Protein AF-A0A2E5EXD5-F1 (afdb_monomer_lite)

Sequence (99 aa):
MDADVLLVYDKRIIETQSWEPNNQLIIFDELHKMSQWKNYIKGVYDKKLDHQKILVIGSARLDTFKKMGDALTGRFFKHQLMPYSIKEWSLINSNVSIA

Foldseek 3Di:
DPQAEDEDDDPVCLVVVPRDLSHQEYEYEQQVVDPPSLLSVLVCVVPHDPSHYYHYDYPDDPCVPVPDDDSCVPNDDDDDDDPDDPVRVCVVVVPDPPD

Structure (mmCIF, N/CA/C/O backbone):
data_AF-A0A2E5EXD5-F1
#
_entry.id   AF-A0A2E5EXD5-F1
#
loop_
_atom_site.group_PDB
_atom_site.id
_atom_site.type_symbol
_atom_site.label_atom_id
_atom_site.label_alt_id
_atom_site.label_comp_id
_atom_site.label_asym_id
_atom_site.label_entity_id
_atom_site.label_seq_id
_atom_site.pdbx_PDB_ins_code
_atom_site.Cartn_x
_atom_site.Cartn_y
_atom_site.Cartn_z
_atom_site.occupancy
_atom_site.B_iso_or_equiv
_atom_site.auth_seq_id
_atom_site.auth_comp_id
_atom_site.auth_asym_id
_atom_site.auth_atom_id
_atom_site.pdbx_PDB_model_num
ATOM 1 N N . MET A 1 1 ? -23.648 -1.559 -9.840 1.00 38.19 1 MET A N 1
ATOM 2 C CA . MET A 1 1 ? -23.619 -1.502 -8.362 1.00 38.19 1 MET A CA 1
ATOM 3 C C . MET A 1 1 ? -22.257 -2.044 -7.969 1.00 38.19 1 MET A C 1
ATOM 5 O O . MET A 1 1 ? -22.169 -3.129 -7.428 1.00 38.19 1 MET A O 1
ATOM 9 N N . ASP A 1 2 ? -21.193 -1.333 -8.347 1.00 48.78 2 ASP A N 1
ATOM 10 C CA . ASP A 1 2 ? -19.811 -1.811 -8.200 1.00 48.78 2 ASP A CA 1
ATOM 11 C C . ASP A 1 2 ? -19.192 -1.160 -6.961 1.00 48.78 2 ASP A C 1
ATOM 13 O O . ASP A 1 2 ? -18.244 -0.386 -7.040 1.00 48.78 2 ASP A O 1
ATOM 17 N N . ALA A 1 3 ? -19.809 -1.407 -5.804 1.00 52.09 3 ALA A N 1
ATOM 18 C CA . ALA A 1 3 ? -19.470 -0.771 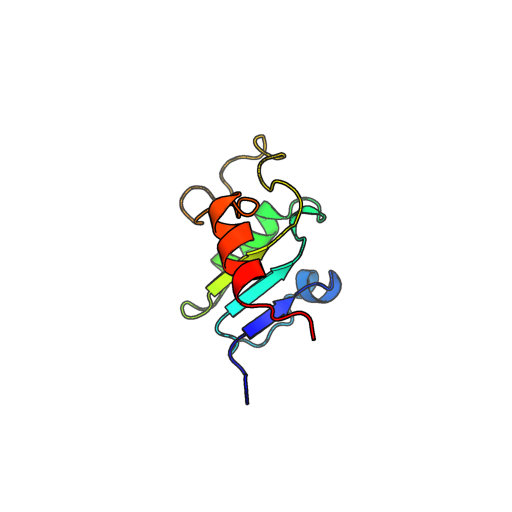-4.528 1.00 52.09 3 ALA A CA 1
ATOM 19 C C . ALA A 1 3 ? -18.243 -1.400 -3.834 1.00 52.09 3 ALA A C 1
ATOM 21 O O . ALA A 1 3 ? -18.114 -1.316 -2.616 1.00 52.09 3 ALA A O 1
ATOM 22 N N . ASP A 1 4 ? -17.355 -2.050 -4.590 1.00 73.25 4 ASP A N 1
ATOM 23 C CA . ASP A 1 4 ? -16.292 -2.882 -4.018 1.00 73.25 4 ASP A CA 1
ATOM 24 C C . ASP A 1 4 ? -14.884 -2.300 -4.202 1.00 73.25 4 ASP A C 1
ATOM 26 O O . ASP A 1 4 ? -13.970 -2.681 -3.467 1.00 73.25 4 ASP A O 1
ATOM 30 N N . VAL A 1 5 ? -14.685 -1.363 -5.136 1.00 74.88 5 VAL A N 1
ATOM 31 C CA . VAL A 1 5 ? -13.359 -0.813 -5.460 1.00 74.88 5 VAL A CA 1
ATOM 32 C C . VAL A 1 5 ? -13.400 0.707 -5.524 1.00 74.88 5 VAL A C 1
ATOM 34 O O . VAL A 1 5 ? -14.138 1.285 -6.317 1.00 74.88 5 VAL A O 1
ATOM 37 N N . LEU A 1 6 ? -12.534 1.356 -4.746 1.00 80.62 6 LEU A N 1
ATOM 38 C CA . 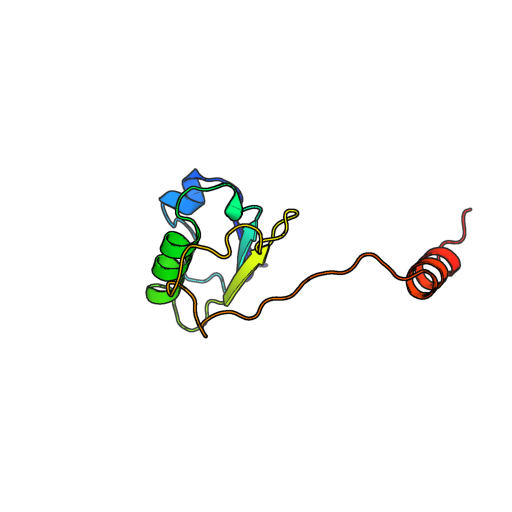LEU A 1 6 ? -12.322 2.796 -4.799 1.00 80.62 6 LEU A CA 1
ATOM 39 C C . LEU A 1 6 ? -10.902 3.120 -5.263 1.00 80.62 6 LEU A C 1
ATOM 41 O O . LEU A 1 6 ? -9.924 2.733 -4.623 1.00 80.62 6 LEU A O 1
ATOM 45 N N . LEU A 1 7 ? -10.801 3.899 -6.340 1.00 78.31 7 LEU A N 1
ATOM 46 C CA . LEU A 1 7 ? -9.553 4.520 -6.767 1.00 78.31 7 LEU A CA 1
ATOM 47 C C . LEU A 1 7 ? -9.406 5.898 -6.122 1.00 78.31 7 LEU A C 1
ATOM 49 O O . LEU A 1 7 ? -10.258 6.771 -6.280 1.00 78.31 7 LEU A O 1
ATOM 53 N N . VAL A 1 8 ? -8.294 6.101 -5.430 1.00 78.88 8 VAL A N 1
ATOM 54 C CA . VAL A 1 8 ? -7.946 7.340 -4.748 1.00 78.88 8 VAL A CA 1
ATOM 55 C C . VAL A 1 8 ? -6.693 7.927 -5.393 1.00 78.88 8 VAL A C 1
ATOM 57 O O . VAL A 1 8 ? -5.599 7.372 -5.295 1.00 78.88 8 VAL A O 1
ATOM 60 N N . TYR A 1 9 ? -6.870 9.078 -6.040 1.00 73.81 9 TYR A N 1
ATOM 61 C CA . TYR A 1 9 ? -5.799 9.852 -6.682 1.00 73.81 9 TYR A CA 1
ATOM 62 C C . TYR A 1 9 ? -5.741 11.307 -6.184 1.00 73.81 9 TYR A C 1
ATOM 64 O O . TYR A 1 9 ? -4.707 11.965 -6.290 1.00 73.81 9 TYR A O 1
ATOM 72 N N . ASP A 1 10 ? -6.844 11.830 -5.635 1.00 73.69 10 ASP A N 1
ATOM 73 C CA . ASP A 1 10 ? -6.915 13.201 -5.135 1.00 73.69 10 ASP A CA 1
ATOM 74 C C . ASP A 1 10 ? -6.334 13.278 -3.720 1.00 73.69 10 ASP A C 1
ATOM 76 O O . ASP A 1 10 ? -6.835 12.654 -2.782 1.00 73.69 10 ASP A O 1
ATOM 80 N N . LYS A 1 11 ? -5.299 14.106 -3.560 1.00 72.56 11 LYS A N 1
ATOM 81 C CA . LYS A 1 11 ? -4.638 14.370 -2.280 1.00 72.56 11 LYS A CA 1
ATOM 82 C C . LYS A 1 11 ? -5.622 14.751 -1.168 1.00 72.56 11 LYS A C 1
ATOM 84 O O . LYS A 1 11 ? -5.407 14.354 -0.028 1.00 72.56 11 LYS A O 1
ATOM 89 N N . ARG A 1 12 ? -6.712 15.457 -1.482 1.00 74.56 12 ARG A N 1
ATOM 90 C CA . ARG A 1 12 ? -7.735 15.844 -0.498 1.00 74.56 12 ARG A CA 1
ATOM 91 C C . ARG A 1 12 ? -8.463 14.629 0.064 1.00 74.56 12 ARG A C 1
ATOM 93 O O . ARG A 1 12 ? -8.621 14.548 1.272 1.00 74.56 12 ARG A O 1
ATOM 100 N N . ILE A 1 13 ? -8.839 13.675 -0.791 1.00 76.44 13 ILE A N 1
ATOM 101 C CA . ILE A 1 13 ? -9.500 12.420 -0.385 1.00 76.44 13 ILE A CA 1
ATOM 102 C C . ILE A 1 13 ? -8.553 11.581 0.481 1.00 76.44 13 ILE A C 1
ATOM 104 O O . ILE A 1 13 ? -8.970 10.968 1.463 1.00 76.44 13 ILE A O 1
ATOM 108 N N . ILE A 1 14 ? -7.262 11.584 0.140 1.00 78.81 14 ILE A N 1
ATOM 109 C CA . ILE A 1 14 ? -6.217 10.914 0.917 1.00 78.81 14 ILE A CA 1
ATOM 110 C C . ILE A 1 14 ? -6.108 11.564 2.308 1.00 78.81 14 ILE A C 1
ATOM 112 O O . ILE A 1 14 ? -6.167 10.880 3.327 1.00 78.81 14 ILE A O 1
ATOM 116 N N . GLU A 1 15 ? -6.001 12.886 2.390 1.00 76.88 15 GLU A N 1
ATOM 117 C CA . GLU A 1 15 ? -5.849 13.591 3.669 1.00 76.88 15 GLU A CA 1
ATOM 118 C C . GLU A 1 15 ? -7.074 13.456 4.584 1.00 76.88 15 GLU A C 1
ATOM 120 O O . GLU A 1 15 ? -6.910 13.274 5.791 1.00 76.88 15 GLU A O 1
ATOM 125 N N . THR A 1 16 ? -8.287 13.490 4.030 1.00 79.00 16 THR A N 1
ATOM 126 C CA . THR A 1 16 ? -9.536 13.377 4.803 1.00 79.00 16 THR A CA 1
ATOM 127 C C . THR A 1 16 ? -9.961 11.939 5.08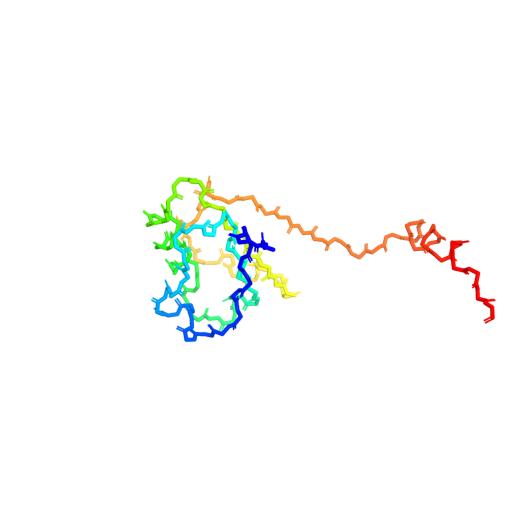5 1.00 79.00 16 THR A C 1
ATOM 129 O O . THR A 1 16 ? -10.888 11.737 5.866 1.00 79.00 16 THR A O 1
ATOM 132 N N . GLN A 1 17 ? -9.313 10.948 4.463 1.00 77.94 17 GLN A N 1
ATOM 133 C CA . GLN A 1 17 ? -9.700 9.532 4.518 1.00 77.94 17 GLN A CA 1
ATOM 134 C C . GLN A 1 17 ? -11.187 9.307 4.196 1.00 77.94 17 GLN A C 1
ATOM 136 O O . GLN A 1 17 ? -11.843 8.452 4.785 1.00 77.94 17 GLN A O 1
ATOM 141 N N . SER A 1 18 ? -11.740 10.098 3.274 1.00 77.19 18 SER A N 1
ATOM 142 C CA . SER A 1 18 ? -13.186 10.184 3.034 1.00 77.19 18 SER A CA 1
ATOM 143 C C . SER A 1 18 ? -13.735 9.064 2.143 1.00 77.19 18 SER A C 1
ATOM 145 O O . SER A 1 18 ? -14.587 9.317 1.292 1.00 77.19 18 SER A O 1
ATOM 147 N N . TRP A 1 19 ? -13.217 7.843 2.275 1.00 81.75 19 TRP A N 1
ATOM 148 C CA . TRP A 1 19 ? -13.723 6.682 1.548 1.00 81.75 19 TRP A CA 1
ATOM 149 C C . TRP A 1 19 ? -14.773 5.926 2.359 1.00 81.75 19 TRP A C 1
ATOM 151 O O . TRP A 1 19 ? -14.663 5.789 3.575 1.00 81.75 19 TRP A O 1
ATOM 161 N N . GLU A 1 20 ? -15.782 5.399 1.665 1.00 79.19 20 GLU A N 1
ATOM 162 C CA . GLU A 1 20 ? -16.863 4.642 2.299 1.00 79.19 20 GLU A CA 1
ATOM 163 C C . GLU A 1 20 ? -16.331 3.374 2.998 1.00 79.19 20 GLU A C 1
ATOM 165 O O . GLU A 1 20 ? -15.539 2.634 2.394 1.00 79.19 20 GLU A O 1
ATOM 170 N N . PRO A 1 21 ? -16.785 3.061 4.229 1.00 76.00 21 PRO A N 1
ATOM 171 C CA . PRO A 1 21 ? -16.387 1.851 4.957 1.00 76.00 21 PRO A CA 1
ATOM 172 C C . PRO A 1 21 ? -16.714 0.541 4.224 1.00 76.00 21 PRO A C 1
ATOM 174 O O . PRO A 1 21 ? -16.058 -0.480 4.437 1.00 76.00 21 PRO A O 1
ATOM 177 N N . ASN A 1 22 ? -17.715 0.567 3.340 1.00 82.50 22 ASN A N 1
ATOM 178 C CA . ASN A 1 22 ? -18.137 -0.603 2.572 1.00 82.50 22 ASN A CA 1
ATOM 179 C C . ASN A 1 22 ? -17.190 -0.961 1.419 1.00 82.50 22 ASN A C 1
ATOM 181 O O . ASN A 1 22 ? -17.260 -2.082 0.926 1.00 82.50 22 ASN A O 1
ATOM 185 N N . ASN A 1 23 ? -16.275 -0.069 1.018 1.00 85.88 23 ASN A N 1
ATOM 186 C CA . ASN A 1 23 ? -15.330 -0.377 -0.055 1.00 85.88 23 ASN A CA 1
ATOM 187 C C . ASN A 1 23 ? -14.395 -1.512 0.366 1.00 85.88 23 ASN A C 1
ATOM 189 O O . ASN A 1 23 ? -13.663 -1.377 1.349 1.00 85.88 23 ASN A O 1
ATOM 193 N N . GLN A 1 24 ? -14.378 -2.603 -0.398 1.00 88.69 24 GLN A N 1
ATOM 194 C CA . GLN A 1 24 ? -13.525 -3.761 -0.123 1.00 88.69 24 GLN A CA 1
ATOM 195 C C . GLN A 1 24 ? -12.073 -3.540 -0.543 1.00 88.69 24 GLN A C 1
ATOM 197 O O . GLN A 1 24 ? -11.171 -4.142 0.036 1.00 88.69 24 GLN A O 1
ATOM 202 N N . LEU A 1 25 ? -11.821 -2.699 -1.545 1.00 89.81 25 LEU A N 1
ATOM 203 C CA . LEU A 1 25 ? -10.485 -2.395 -2.044 1.00 89.81 25 LEU A CA 1
ATOM 204 C C . LEU A 1 25 ? -10.293 -0.887 -2.180 1.00 89.81 25 LEU A C 1
ATOM 206 O O . LEU A 1 25 ? -11.050 -0.213 -2.873 1.00 89.81 25 LEU A O 1
ATOM 210 N N . ILE A 1 26 ? -9.228 -0.381 -1.568 1.00 90.19 26 ILE A N 1
ATOM 211 C CA . ILE A 1 26 ? -8.786 1.006 -1.689 1.00 90.19 26 ILE A CA 1
ATOM 212 C C . ILE A 1 26 ? -7.487 1.011 -2.490 1.00 90.19 26 ILE A C 1
ATOM 214 O O . ILE A 1 26 ? -6.491 0.409 -2.077 1.00 90.19 26 ILE A O 1
ATOM 218 N N . ILE A 1 27 ? -7.496 1.681 -3.639 1.00 90.62 27 ILE A N 1
ATOM 219 C CA . ILE A 1 27 ? -6.344 1.798 -4.531 1.00 90.62 27 ILE A CA 1
ATOM 220 C C . ILE A 1 27 ? -5.777 3.208 -4.413 1.00 90.62 27 ILE A C 1
ATOM 222 O O . ILE A 1 27 ? -6.451 4.170 -4.756 1.00 90.62 27 ILE A O 1
ATOM 226 N N . PHE A 1 28 ? -4.533 3.334 -3.968 1.00 89.75 28 PHE A N 1
ATOM 227 C CA . PHE A 1 28 ? -3.801 4.595 -3.961 1.00 89.75 28 PHE A CA 1
ATOM 228 C C . PHE A 1 28 ? -2.907 4.678 -5.192 1.00 89.75 28 PHE A C 1
ATOM 230 O O . PHE A 1 28 ? -1.972 3.882 -5.320 1.00 89.75 28 PHE A O 1
ATOM 237 N N . ASP A 1 29 ? -3.163 5.649 -6.063 1.00 88.31 29 ASP A N 1
ATOM 238 C CA . ASP A 1 29 ? -2.333 5.892 -7.242 1.00 88.31 29 ASP A CA 1
ATOM 239 C C . ASP A 1 29 ? -1.273 6.965 -6.989 1.00 88.31 29 ASP A C 1
ATOM 241 O O . ASP A 1 29 ? -1.525 7.972 -6.330 1.00 88.31 29 ASP A O 1
ATOM 245 N N . GLU A 1 30 ? -0.061 6.732 -7.496 1.00 86.31 30 GLU A N 1
ATOM 246 C CA . GLU A 1 30 ? 1.071 7.662 -7.431 1.00 86.31 30 GLU A CA 1
ATOM 247 C C . GLU A 1 30 ? 1.398 8.184 -6.013 1.00 86.31 30 GLU A C 1
ATOM 249 O O . GLU A 1 30 ? 2.007 9.243 -5.838 1.00 86.31 30 GLU A O 1
ATOM 254 N N . LEU A 1 31 ? 1.045 7.418 -4.975 1.00 85.44 31 LEU A N 1
ATOM 255 C CA . LEU A 1 31 ? 1.091 7.862 -3.578 1.00 85.44 31 LEU A CA 1
ATOM 256 C C . LEU A 1 31 ? 2.488 8.297 -3.111 1.00 85.44 31 LEU A C 1
ATOM 258 O O . LEU A 1 31 ? 2.641 9.140 -2.228 1.00 85.44 31 LEU A O 1
ATOM 262 N N . HIS A 1 32 ? 3.526 7.749 -3.738 1.00 82.88 32 HIS A N 1
ATOM 263 C CA . HIS A 1 32 ? 4.917 8.085 -3.460 1.00 82.88 32 HIS A CA 1
ATOM 264 C C . HIS A 1 32 ? 5.269 9.562 -3.707 1.00 82.88 32 HIS A C 1
ATOM 266 O O . HIS A 1 32 ? 6.310 10.013 -3.230 1.00 82.88 32 HIS A O 1
ATOM 272 N N . LYS A 1 33 ? 4.427 10.322 -4.420 1.00 83.94 33 LYS A N 1
ATOM 273 C CA . LYS A 1 33 ? 4.576 11.776 -4.593 1.00 83.94 33 LYS A CA 1
ATOM 274 C C . LYS A 1 33 ? 4.306 12.560 -3.305 1.00 83.94 33 LYS A C 1
ATOM 276 O O . LYS A 1 33 ? 4.712 13.716 -3.197 1.00 83.94 33 LYS A O 1
ATOM 281 N N . MET A 1 34 ? 3.635 11.960 -2.322 1.00 82.81 34 MET A N 1
ATOM 282 C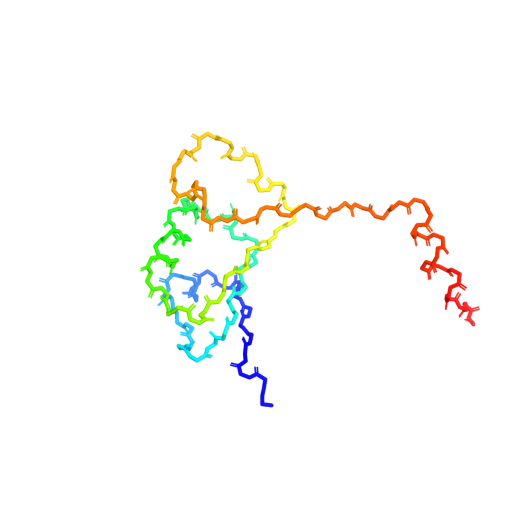 CA . MET A 1 34 ? 3.361 12.592 -1.033 1.00 82.81 34 MET A CA 1
ATOM 283 C C . MET A 1 34 ? 4.541 12.444 -0.065 1.00 82.81 34 MET A C 1
ATOM 285 O O . MET A 1 34 ? 5.130 11.373 0.085 1.00 82.81 34 MET A O 1
ATOM 289 N N . SER A 1 35 ? 4.856 13.517 0.664 1.00 81.62 35 SER A N 1
ATOM 290 C CA . SER A 1 35 ? 5.806 13.442 1.778 1.00 81.62 35 SER A CA 1
ATOM 291 C C . SER A 1 35 ? 5.286 12.484 2.855 1.00 81.62 35 SER A C 1
ATOM 293 O O . SER A 1 35 ? 4.091 12.456 3.132 1.00 81.62 35 SER A O 1
ATOM 295 N N . GLN A 1 36 ? 6.176 11.695 3.466 1.00 81.06 36 GLN A N 1
ATOM 296 C CA . GLN A 1 36 ? 5.839 10.760 4.554 1.00 81.06 36 GLN A CA 1
ATOM 297 C C . GLN A 1 36 ? 4.764 9.706 4.203 1.00 81.06 36 GLN A C 1
ATOM 299 O O . GLN A 1 36 ? 4.172 9.102 5.099 1.00 81.06 36 GLN A O 1
ATOM 304 N N . TRP A 1 37 ? 4.545 9.417 2.915 1.00 83.38 37 TRP A N 1
ATOM 305 C CA . TRP A 1 37 ? 3.483 8.518 2.443 1.00 83.38 37 TRP A CA 1
ATOM 306 C C . TRP A 1 37 ? 3.477 7.124 3.095 1.00 83.38 37 TRP A C 1
ATOM 308 O O . TRP A 1 37 ? 2.418 6.534 3.295 1.00 83.38 37 TRP A O 1
ATOM 318 N N . LYS A 1 38 ? 4.646 6.594 3.479 1.00 83.06 38 LYS A N 1
ATOM 319 C CA . LYS A 1 38 ? 4.750 5.298 4.171 1.00 83.06 38 LYS A CA 1
ATOM 320 C C . LYS A 1 38 ? 4.097 5.321 5.556 1.00 83.06 38 LYS A C 1
ATOM 322 O O . LYS A 1 38 ? 3.401 4.377 5.915 1.00 83.06 38 LYS A O 1
ATOM 327 N N . ASN A 1 39 ? 4.306 6.399 6.315 1.00 84.62 39 ASN A N 1
ATOM 328 C CA . ASN A 1 39 ? 3.686 6.588 7.630 1.00 84.62 39 ASN A CA 1
ATOM 329 C C . ASN A 1 39 ? 2.179 6.797 7.491 1.00 84.62 39 ASN A C 1
ATOM 331 O O . ASN A 1 39 ? 1.407 6.272 8.291 1.00 84.62 39 ASN A O 1
ATOM 335 N N . TYR A 1 40 ? 1.764 7.502 6.438 1.00 86.19 40 TYR A N 1
ATOM 336 C CA . TYR A 1 40 ? 0.356 7.649 6.099 1.00 86.19 40 TYR A CA 1
ATOM 337 C C . TYR A 1 40 ? -0.304 6.285 5.824 1.00 86.19 40 TYR A C 1
ATOM 339 O O . TYR A 1 40 ? -1.290 5.954 6.479 1.00 86.19 40 TYR A O 1
ATOM 347 N N . ILE A 1 41 ? 0.272 5.447 4.950 1.00 87.06 41 ILE A N 1
ATOM 348 C CA . ILE A 1 41 ? -0.276 4.106 4.666 1.00 87.06 41 ILE A CA 1
ATOM 349 C C . ILE A 1 41 ? -0.293 3.224 5.900 1.00 87.06 41 ILE A C 1
ATOM 351 O O . ILE A 1 41 ? -1.267 2.506 6.100 1.00 87.06 41 ILE A O 1
ATOM 355 N N . LYS A 1 42 ? 0.735 3.291 6.751 1.00 86.62 42 LYS A N 1
ATOM 356 C CA . LYS A 1 42 ? 0.717 2.587 8.035 1.00 86.62 42 LYS A CA 1
ATOM 357 C C . LYS A 1 42 ? -0.504 2.997 8.861 1.00 86.62 42 LYS A C 1
ATOM 359 O O . LYS A 1 42 ? -1.233 2.131 9.325 1.00 86.62 42 LYS A O 1
ATOM 364 N N . GLY A 1 43 ? -0.757 4.300 8.988 1.00 88.06 43 GLY A N 1
ATOM 365 C CA . GLY A 1 43 ? -1.912 4.817 9.721 1.00 88.06 43 GLY A CA 1
ATOM 366 C C . GLY A 1 43 ? -3.256 4.403 9.118 1.00 88.06 43 GLY A C 1
ATOM 367 O O . GLY A 1 43 ? -4.188 4.127 9.865 1.00 88.06 43 GLY A O 1
ATOM 368 N N . VAL A 1 44 ? -3.357 4.327 7.788 1.00 87.94 44 VAL A N 1
ATOM 369 C CA . VAL A 1 44 ? -4.550 3.802 7.105 1.00 87.94 44 VAL A CA 1
ATOM 370 C C . VAL A 1 44 ? -4.712 2.305 7.370 1.00 87.94 44 VAL A C 1
ATOM 372 O O . VAL A 1 44 ? -5.795 1.858 7.729 1.00 87.94 44 VAL A O 1
ATOM 375 N N . TYR A 1 45 ? -3.636 1.530 7.248 1.00 87.56 45 TYR A N 1
ATOM 376 C CA . TYR A 1 45 ? -3.644 0.089 7.484 1.00 87.56 45 TYR A CA 1
ATOM 377 C C . TYR A 1 45 ? -3.993 -0.266 8.934 1.00 87.56 45 TYR A C 1
ATOM 379 O O . TYR A 1 45 ? -4.723 -1.221 9.164 1.00 87.56 45 TYR A O 1
ATOM 387 N N . ASP A 1 46 ? -3.507 0.504 9.906 1.00 87.69 46 ASP A N 1
ATOM 388 C CA . ASP A 1 46 ? -3.784 0.271 11.327 1.00 87.69 46 ASP A CA 1
ATOM 389 C C . ASP A 1 46 ? -5.242 0.632 11.710 1.00 87.69 46 ASP A C 1
ATOM 391 O O . ASP A 1 46 ? -5.708 0.217 12.767 1.00 87.69 46 ASP A O 1
ATOM 395 N N . LYS A 1 47 ? -5.965 1.401 10.875 1.00 87.94 47 LYS A N 1
ATOM 396 C CA . LYS A 1 47 ? -7.339 1.885 11.139 1.00 87.94 47 LYS A CA 1
ATOM 397 C C . LYS A 1 47 ? -8.422 1.304 10.225 1.00 87.94 47 LYS A C 1
ATOM 399 O O . LYS A 1 47 ? -9.603 1.520 10.49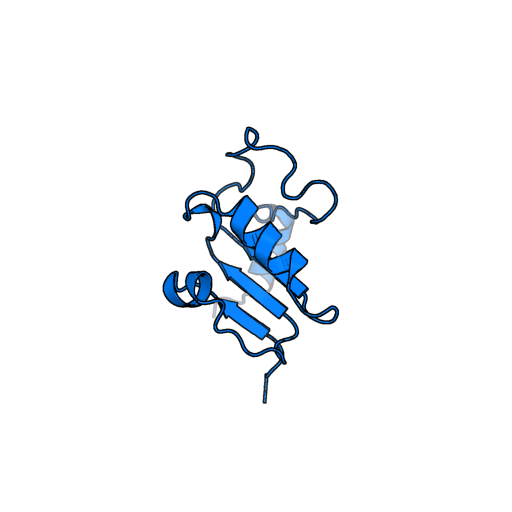0 1.00 87.94 47 LYS A O 1
ATOM 404 N N . LYS A 1 48 ? -8.046 0.643 9.128 1.00 87.12 48 LYS A N 1
ATOM 405 C CA . LYS A 1 48 ? -9.001 0.070 8.168 1.00 87.12 48 LYS A CA 1
ATOM 406 C C . LYS A 1 48 ? -9.835 -1.037 8.821 1.00 87.12 48 LYS A C 1
ATOM 408 O O . LYS A 1 48 ? -9.392 -1.675 9.774 1.00 87.12 48 LYS A O 1
ATOM 413 N N . LEU A 1 49 ? -10.988 -1.339 8.233 1.00 88.31 49 LEU A N 1
ATOM 414 C CA . LEU A 1 49 ? -11.738 -2.544 8.593 1.00 88.31 49 LEU A CA 1
ATOM 415 C C . LEU A 1 49 ? -11.037 -3.799 8.039 1.00 88.31 49 LEU A C 1
ATOM 417 O O . LEU A 1 49 ? -10.313 -3.743 7.037 1.00 88.31 49 LEU A O 1
ATOM 421 N N . ASP A 1 50 ? -11.232 -4.948 8.683 1.00 87.50 50 ASP A N 1
ATOM 422 C CA . ASP A 1 50 ? -10.508 -6.183 8.347 1.00 87.50 50 ASP A CA 1
ATOM 423 C C . ASP A 1 50 ? -10.740 -6.637 6.903 1.00 87.50 50 ASP A C 1
ATOM 425 O O . ASP A 1 50 ? -9.796 -7.063 6.232 1.00 87.50 50 ASP A O 1
ATOM 429 N N . HIS A 1 51 ? -11.963 -6.464 6.390 1.00 88.44 51 HIS A N 1
ATOM 430 C CA . HIS A 1 51 ? -12.323 -6.822 5.016 1.00 88.44 51 HIS A CA 1
ATOM 431 C C . HIS A 1 51 ? -11.695 -5.910 3.960 1.00 88.44 51 HIS A C 1
ATOM 433 O O . HIS A 1 51 ? -11.619 -6.299 2.795 1.00 88.44 51 HIS A O 1
ATOM 439 N N . GLN A 1 52 ? -11.233 -4.717 4.342 1.00 89.75 52 GLN A N 1
ATOM 440 C CA . GLN A 1 52 ? -10.669 -3.762 3.396 1.00 89.75 52 GLN A CA 1
ATOM 441 C C . GLN A 1 52 ? -9.252 -4.163 3.003 1.00 89.75 52 GLN A C 1
ATOM 443 O O . GLN A 1 52 ? -8.380 -4.405 3.841 1.00 89.75 52 GLN A O 1
ATOM 448 N N . LYS A 1 53 ? -8.995 -4.183 1.706 1.00 90.69 53 LYS A N 1
ATOM 449 C CA . LYS A 1 53 ? -7.683 -4.395 1.108 1.00 90.69 53 LYS A CA 1
ATOM 450 C C . LYS A 1 53 ? -7.141 -3.062 0.621 1.00 90.69 53 LYS A C 1
ATOM 452 O O . LYS A 1 53 ? -7.894 -2.174 0.230 1.00 90.69 53 LYS A O 1
ATOM 457 N N . ILE A 1 54 ? -5.821 -2.936 0.638 1.00 90.00 54 ILE A N 1
ATOM 458 C CA . ILE A 1 54 ? -5.125 -1.741 0.170 1.00 90.00 54 ILE A CA 1
ATOM 459 C C . ILE A 1 54 ? -4.196 -2.150 -0.963 1.00 90.00 54 ILE A C 1
ATOM 461 O O . ILE A 1 54 ? -3.386 -3.065 -0.806 1.00 90.00 54 ILE A O 1
ATOM 465 N N . LEU A 1 55 ? -4.296 -1.448 -2.085 1.00 91.00 55 LEU A N 1
ATOM 466 C CA . LEU A 1 55 ? -3.369 -1.541 -3.200 1.00 91.00 55 LEU A CA 1
ATOM 467 C C . LEU A 1 55 ? -2.716 -0.176 -3.390 1.00 91.00 55 LEU A C 1
ATOM 469 O O . LEU A 1 55 ? -3.395 0.839 -3.448 1.00 91.00 55 LEU A O 1
ATOM 473 N N . VAL A 1 56 ? -1.393 -0.145 -3.490 1.00 89.06 56 VAL A N 1
ATOM 474 C CA . VAL A 1 56 ? -0.656 1.077 -3.818 1.00 89.06 56 VAL A CA 1
ATOM 475 C C . VAL A 1 56 ? 0.009 0.855 -5.165 1.00 89.06 56 VAL A C 1
ATOM 477 O O . VAL A 1 56 ? 0.791 -0.086 -5.313 1.00 89.06 56 VAL A O 1
ATOM 480 N N . ILE A 1 57 ? -0.304 1.706 -6.134 1.00 89.12 57 ILE A N 1
ATOM 481 C CA . ILE A 1 57 ? 0.282 1.689 -7.474 1.00 89.12 57 ILE A CA 1
ATOM 482 C C . ILE A 1 57 ? 1.128 2.947 -7.698 1.00 89.12 57 ILE A C 1
ATOM 484 O O . ILE A 1 57 ? 1.036 3.941 -6.974 1.00 89.12 57 ILE A O 1
ATOM 488 N N . GLY A 1 58 ? 2.028 2.877 -8.672 1.00 85.50 58 GLY A N 1
ATOM 489 C CA . GLY A 1 58 ? 2.866 4.004 -9.048 1.00 85.50 58 GLY A CA 1
ATOM 490 C C . GLY A 1 58 ? 3.855 3.632 -10.141 1.00 85.50 58 GLY A C 1
ATOM 491 O O . GLY A 1 58 ? 4.388 2.522 -10.172 1.00 85.50 58 GLY A O 1
ATOM 492 N N . SER A 1 59 ? 4.096 4.584 -11.031 1.00 80.75 59 SER A N 1
ATOM 493 C CA . SER A 1 59 ? 4.994 4.479 -12.181 1.00 80.75 59 SER A CA 1
ATOM 494 C C . SER A 1 59 ? 6.477 4.543 -11.801 1.00 80.75 59 SER A C 1
ATOM 496 O O . SER A 1 59 ? 7.318 3.899 -12.431 1.00 80.75 59 SER A O 1
ATOM 498 N N . ALA A 1 60 ? 6.825 5.290 -10.751 1.00 70.62 60 ALA A N 1
ATOM 499 C CA . ALA A 1 60 ? 8.186 5.318 -10.233 1.00 70.62 60 ALA A CA 1
ATOM 500 C C . ALA A 1 60 ? 8.501 4.041 -9.441 1.00 70.62 60 ALA A C 1
ATOM 502 O O . ALA A 1 60 ? 7.647 3.494 -8.741 1.00 70.62 60 ALA A O 1
ATOM 503 N N . ARG A 1 61 ? 9.769 3.597 -9.471 1.00 66.38 61 ARG A N 1
ATOM 504 C CA . ARG A 1 61 ? 10.242 2.545 -8.557 1.00 66.38 61 ARG A CA 1
ATOM 505 C C . ARG A 1 61 ? 9.988 3.003 -7.121 1.00 66.38 61 ARG A C 1
ATOM 507 O O . ARG A 1 61 ? 10.764 3.789 -6.589 1.00 66.38 61 ARG A O 1
ATOM 514 N N . LEU A 1 62 ? 8.969 2.439 -6.469 1.00 64.69 62 LEU A N 1
ATOM 515 C CA . LEU A 1 62 ? 8.662 2.647 -5.043 1.00 64.69 62 LEU A CA 1
ATOM 516 C C . LEU A 1 62 ? 9.879 2.354 -4.124 1.00 64.69 62 LEU A C 1
ATOM 518 O O . LEU A 1 62 ? 9.905 2.759 -2.962 1.00 64.69 62 LEU A O 1
ATOM 522 N N . ASP A 1 63 ? 10.909 1.687 -4.663 1.00 58.75 63 ASP A N 1
ATOM 523 C CA . ASP A 1 63 ? 12.199 1.374 -4.038 1.00 58.75 63 ASP A CA 1
ATOM 524 C C . ASP A 1 63 ? 13.186 2.529 -3.878 1.00 58.75 63 ASP A C 1
ATOM 526 O O . ASP A 1 63 ? 14.156 2.373 -3.133 1.00 58.75 63 ASP A O 1
ATOM 530 N N . THR A 1 64 ? 13.031 3.668 -4.557 1.00 54.03 64 THR A N 1
ATOM 531 C CA . THR A 1 64 ? 14.028 4.756 -4.446 1.00 54.03 64 THR A CA 1
ATOM 532 C C . THR A 1 64 ? 14.121 5.335 -3.031 1.00 54.03 64 THR A C 1
ATOM 534 O O . THR A 1 64 ? 15.122 5.953 -2.681 1.00 54.03 64 THR A O 1
ATOM 537 N N . PHE A 1 65 ? 13.157 5.029 -2.159 1.00 53.31 65 PHE A N 1
ATOM 538 C CA . PHE A 1 65 ? 13.118 5.458 -0.761 1.00 53.31 65 PHE A CA 1
ATOM 539 C C . PHE A 1 65 ? 13.505 4.342 0.228 1.00 53.31 65 PHE A C 1
ATOM 541 O O . PHE A 1 65 ? 12.865 4.175 1.272 1.00 53.31 65 PHE A O 1
ATOM 548 N N . LYS A 1 66 ? 14.567 3.579 -0.074 1.00 51.44 66 LYS A N 1
ATOM 549 C CA . LYS A 1 66 ? 15.154 2.527 0.792 1.00 51.44 66 LYS A CA 1
ATOM 550 C C . LYS A 1 66 ? 15.596 2.996 2.195 1.00 51.44 66 LYS A C 1
ATOM 552 O O . LYS A 1 66 ? 15.874 2.152 3.035 1.00 51.44 66 LYS A O 1
ATOM 557 N N . LYS A 1 67 ? 15.655 4.307 2.474 1.00 48.19 67 LYS A N 1
ATOM 558 C CA . LYS A 1 67 ? 16.233 4.870 3.715 1.00 48.19 67 LYS A CA 1
ATOM 559 C C . LYS A 1 67 ? 15.259 5.256 4.841 1.00 48.19 67 LYS A C 1
ATOM 561 O O . LYS A 1 67 ? 15.727 5.710 5.875 1.00 48.19 67 LYS A O 1
ATOM 566 N N . MET A 1 68 ? 13.945 5.067 4.707 1.00 49.19 68 MET A N 1
ATOM 567 C CA . MET A 1 68 ? 13.021 5.235 5.847 1.00 49.19 68 MET A CA 1
ATOM 568 C C . MET A 1 68 ? 12.443 3.882 6.248 1.00 49.19 68 MET A C 1
ATOM 570 O O . MET A 1 68 ? 11.698 3.273 5.471 1.00 49.19 68 MET A O 1
ATOM 574 N N . GLY A 1 69 ? 12.890 3.432 7.421 1.00 54.19 69 GLY A N 1
ATOM 575 C CA . GLY A 1 69 ? 12.678 2.117 8.006 1.00 54.19 69 GLY A CA 1
ATOM 576 C C . GLY A 1 69 ? 11.290 1.888 8.599 1.00 54.19 69 GLY A C 1
ATOM 577 O O . GLY A 1 69 ? 10.488 2.807 8.749 1.00 54.19 69 GLY A O 1
ATOM 578 N N . ASP A 1 70 ? 11.051 0.612 8.894 1.00 59.88 70 ASP A N 1
ATOM 579 C CA . ASP A 1 70 ? 10.066 0.002 9.799 1.00 59.88 70 ASP A CA 1
ATOM 580 C C . ASP A 1 70 ? 8.574 0.311 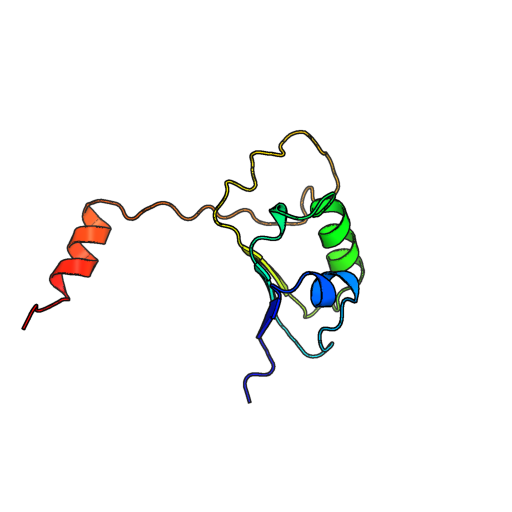9.713 1.00 59.88 70 ASP A C 1
ATOM 582 O O . ASP A 1 70 ? 7.779 -0.436 10.282 1.00 59.88 70 ASP A O 1
ATOM 586 N N . ALA A 1 71 ? 8.128 1.329 8.983 1.00 63.97 71 ALA A N 1
ATOM 587 C CA . ALA A 1 71 ? 6.704 1.658 8.987 1.00 63.97 71 ALA A CA 1
ATOM 588 C C . ALA A 1 71 ? 5.824 0.534 8.396 1.00 63.97 71 ALA A C 1
ATOM 590 O O . ALA A 1 71 ? 4.692 0.350 8.836 1.00 63.97 71 ALA A O 1
ATOM 591 N N . LEU A 1 72 ? 6.345 -0.235 7.432 1.00 71.25 72 LEU A N 1
ATOM 592 C CA . LEU A 1 72 ? 5.580 -1.246 6.690 1.00 71.25 72 LEU A CA 1
ATOM 593 C C . LEU A 1 72 ? 6.235 -2.637 6.669 1.00 71.25 72 LEU A C 1
ATOM 595 O O . LEU A 1 72 ? 5.743 -3.523 5.976 1.00 71.25 72 LEU A O 1
ATOM 599 N N . THR A 1 73 ? 7.327 -2.864 7.406 1.00 73.88 73 THR A N 1
ATOM 600 C CA . THR A 1 73 ? 8.035 -4.157 7.407 1.00 73.88 73 THR A CA 1
ATOM 601 C C . THR A 1 73 ? 7.071 -5.310 7.716 1.00 73.88 73 THR A C 1
ATOM 603 O O . THR A 1 73 ? 6.363 -5.279 8.719 1.00 73.88 73 THR A O 1
ATOM 606 N N . GLY A 1 74 ? 7.010 -6.310 6.829 1.00 77.94 74 GLY A N 1
ATOM 607 C CA . GLY A 1 74 ? 6.146 -7.490 6.976 1.00 77.94 74 GLY A CA 1
ATOM 608 C C . GLY A 1 74 ? 4.646 -7.261 6.740 1.00 77.94 74 GLY A C 1
ATOM 609 O O . GLY A 1 74 ? 3.876 -8.205 6.871 1.00 77.94 74 GLY A O 1
ATOM 610 N N . ARG A 1 75 ? 4.215 -6.041 6.383 1.00 77.19 75 ARG A N 1
ATOM 611 C CA . ARG A 1 75 ? 2.792 -5.675 6.214 1.00 77.19 75 ARG A CA 1
ATOM 612 C C . ARG A 1 75 ? 2.363 -5.469 4.758 1.00 77.19 75 ARG A C 1
ATOM 614 O O . ARG A 1 75 ? 1.216 -5.114 4.509 1.00 77.19 75 ARG A O 1
ATOM 621 N N . PHE A 1 76 ? 3.264 -5.655 3.793 1.00 85.06 76 PHE A N 1
ATOM 622 C CA . PHE A 1 76 ? 2.947 -5.515 2.371 1.00 85.06 76 PHE A CA 1
ATOM 623 C C . PHE A 1 76 ? 3.676 -6.546 1.516 1.00 85.06 76 PHE A C 1
ATOM 625 O O . PHE A 1 76 ? 4.794 -6.961 1.821 1.00 85.06 76 PHE A O 1
ATOM 632 N N . PHE A 1 77 ? 3.045 -6.884 0.395 1.00 85.12 77 PHE A N 1
ATOM 633 C CA . PHE A 1 77 ? 3.672 -7.611 -0.697 1.00 85.12 77 PHE A CA 1
ATOM 634 C C . PHE A 1 77 ? 4.047 -6.627 -1.792 1.00 85.12 77 PHE A C 1
ATOM 636 O O . PHE A 1 77 ? 3.232 -5.814 -2.229 1.00 85.12 77 PHE A O 1
ATOM 643 N N . LYS A 1 78 ? 5.304 -6.687 -2.224 1.00 84.25 78 LYS A N 1
ATOM 644 C CA . LYS A 1 78 ? 5.792 -5.843 -3.304 1.00 84.25 78 LYS A CA 1
ATOM 645 C C . LYS A 1 78 ? 5.760 -6.611 -4.613 1.00 84.25 78 LYS A C 1
ATOM 647 O O . LYS A 1 78 ? 6.465 -7.604 -4.762 1.00 84.25 78 LYS A O 1
ATOM 652 N N . HIS A 1 79 ? 5.021 -6.079 -5.575 1.00 86.00 79 HIS A N 1
ATOM 653 C CA . HIS A 1 79 ? 5.021 -6.563 -6.946 1.00 86.00 79 HIS A CA 1
ATOM 654 C C . HIS A 1 79 ? 5.625 -5.497 -7.854 1.00 86.00 79 HIS A C 1
ATOM 656 O O . HIS A 1 79 ? 5.305 -4.316 -7.740 1.00 86.00 79 HIS A O 1
ATOM 662 N N . GLN A 1 80 ? 6.527 -5.917 -8.736 1.00 84.38 80 GLN A N 1
ATOM 663 C CA . GLN A 1 80 ? 7.054 -5.074 -9.798 1.00 84.38 80 GLN A CA 1
ATOM 664 C C . GLN A 1 80 ? 6.555 -5.634 -11.122 1.00 84.38 80 GLN A C 1
ATOM 666 O O . GLN A 1 80 ? 6.837 -6.785 -11.450 1.00 84.38 80 GLN A O 1
ATOM 671 N N . LEU A 1 81 ? 5.826 -4.814 -11.875 1.00 87.12 81 LEU A N 1
ATOM 672 C CA . LEU A 1 81 ? 5.468 -5.148 -13.244 1.00 87.12 81 LEU A CA 1
ATOM 673 C C . LEU A 1 81 ? 6.689 -4.913 -14.129 1.00 87.12 81 LEU A C 1
ATOM 675 O O . LEU A 1 81 ? 7.248 -3.814 -14.166 1.00 87.12 81 LEU A O 1
ATOM 679 N N . MET A 1 82 ? 7.130 -5.974 -14.794 1.00 87.44 82 MET A N 1
ATOM 680 C CA . MET A 1 82 ? 8.168 -5.888 -15.809 1.00 87.44 82 MET A CA 1
ATOM 681 C C . MET A 1 82 ? 7.539 -5.454 -17.134 1.00 87.44 82 MET A C 1
ATOM 683 O O . MET A 1 82 ? 6.388 -5.805 -17.401 1.00 87.44 82 MET A O 1
ATOM 687 N N . PRO A 1 83 ? 8.276 -4.717 -17.981 1.00 88.12 83 PRO A N 1
ATOM 688 C CA . PRO A 1 83 ? 7.886 -4.563 -19.374 1.00 88.12 83 PRO A CA 1
ATOM 689 C C . PRO A 1 83 ? 7.704 -5.935 -20.025 1.00 88.12 83 PRO A C 1
ATOM 691 O O . PRO A 1 83 ? 8.369 -6.897 -19.634 1.00 88.12 83 PRO A O 1
ATOM 694 N N . TYR A 1 84 ? 6.845 -6.001 -21.041 1.00 90.12 84 TYR A N 1
ATOM 695 C CA . TYR A 1 84 ? 6.649 -7.226 -21.806 1.00 90.12 84 TYR A CA 1
ATOM 696 C C . TYR A 1 84 ? 7.977 -7.749 -22.355 1.00 90.12 84 TYR A C 1
ATOM 698 O O . TYR A 1 84 ? 8.773 -7.009 -22.940 1.00 90.12 84 TYR A O 1
ATOM 706 N N . SER A 1 85 ? 8.198 -9.048 -22.198 1.00 92.62 85 SER A N 1
ATOM 707 C CA . SER A 1 85 ? 9.244 -9.758 -22.920 1.00 92.62 85 SER A CA 1
ATOM 708 C C . SER A 1 85 ? 8.942 -9.770 -24.420 1.00 92.62 85 SER A C 1
ATOM 710 O O . SER A 1 85 ? 7.797 -9.643 -24.852 1.00 92.62 85 SER A O 1
ATOM 712 N N . ILE A 1 86 ? 9.973 -10.002 -25.236 1.00 92.62 86 ILE A N 1
ATOM 713 C CA . ILE A 1 86 ? 9.834 -10.102 -26.700 1.00 92.62 86 ILE A CA 1
ATOM 714 C C . ILE A 1 86 ? 8.780 -11.156 -27.088 1.00 92.62 86 ILE A C 1
ATOM 716 O O . ILE A 1 86 ? 8.009 -10.959 -28.027 1.00 92.62 86 ILE A O 1
ATOM 720 N N . LYS A 1 87 ? 8.713 -12.268 -26.344 1.00 90.94 87 LYS A N 1
ATOM 721 C CA . LYS A 1 87 ? 7.743 -13.341 -26.589 1.00 90.94 87 LYS A CA 1
ATOM 722 C C . LYS A 1 87 ? 6.315 -12.908 -26.252 1.00 90.94 87 LYS A C 1
ATOM 724 O O . LYS A 1 87 ? 5.423 -13.135 -27.060 1.00 90.94 87 LYS A O 1
ATOM 729 N N . GLU A 1 88 ? 6.102 -12.271 -25.102 1.00 93.00 88 GLU A N 1
ATOM 730 C CA . GLU A 1 88 ? 4.786 -11.732 -24.722 1.00 93.00 88 GLU A CA 1
ATOM 731 C C . GLU A 1 88 ? 4.321 -10.660 -25.711 1.00 93.00 88 GLU A C 1
ATOM 733 O O . GLU A 1 88 ? 3.177 -10.690 -26.156 1.00 93.00 88 GLU A O 1
ATOM 738 N N . TRP A 1 89 ? 5.226 -9.775 -26.135 1.00 91.62 89 TRP A N 1
ATOM 739 C CA . TRP A 1 89 ? 4.940 -8.760 -27.147 1.00 91.62 89 TRP A CA 1
ATOM 740 C C . TRP A 1 89 ? 4.488 -9.373 -28.480 1.00 91.62 89 TRP A C 1
ATOM 742 O O . TRP A 1 89 ? 3.507 -8.922 -29.071 1.00 91.62 89 TRP A O 1
ATOM 752 N N . SER A 1 90 ? 5.166 -10.428 -28.940 1.00 89.25 90 SER A N 1
ATOM 753 C CA . SER A 1 90 ? 4.797 -11.155 -30.163 1.00 89.25 90 SER A CA 1
ATOM 754 C C . SER A 1 90 ? 3.428 -11.847 -30.048 1.00 89.25 90 SER A C 1
ATOM 756 O O . SER A 1 90 ? 2.623 -11.803 -30.980 1.00 89.25 90 SER A O 1
ATOM 758 N N . LEU A 1 91 ? 3.104 -12.422 -28.883 1.00 90.19 91 LEU A N 1
ATOM 759 C CA . LEU A 1 91 ? 1.797 -13.045 -28.618 1.00 90.19 91 LEU A CA 1
ATOM 760 C C . LEU A 1 91 ? 0.644 -12.030 -28.583 1.00 90.19 91 LEU A C 1
ATOM 762 O O . LEU A 1 91 ? -0.455 -12.328 -29.045 1.00 90.19 91 LEU A O 1
ATOM 766 N N . ILE A 1 92 ? 0.883 -10.827 -28.060 1.00 86.31 92 ILE A N 1
ATOM 767 C CA . ILE A 1 92 ? -0.123 -9.756 -28.048 1.00 86.31 92 ILE A CA 1
ATOM 768 C C . ILE A 1 92 ? -0.378 -9.254 -29.476 1.00 86.31 92 ILE A C 1
ATOM 770 O O . ILE A 1 92 ? -1.530 -9.118 -29.879 1.00 86.31 92 ILE A O 1
ATOM 774 N N . ASN A 1 93 ? 0.678 -9.033 -30.267 1.00 78.00 93 ASN A N 1
ATOM 775 C CA . ASN A 1 93 ? 0.548 -8.484 -31.622 1.00 78.00 93 ASN A CA 1
ATOM 776 C C . ASN A 1 93 ? 0.036 -9.490 -32.663 1.00 78.00 93 ASN A C 1
ATOM 778 O O . ASN A 1 93 ? -0.601 -9.083 -33.626 1.00 78.00 93 ASN A O 1
ATOM 782 N N . SER A 1 94 ? 0.263 -10.793 -32.485 1.00 71.31 94 SER A N 1
ATOM 783 C CA . SER A 1 94 ? -0.247 -11.822 -33.413 1.00 71.31 94 SER A CA 1
ATOM 784 C C . SER A 1 94 ? -1.771 -11.995 -33.373 1.00 71.31 94 SER A C 1
ATOM 786 O O . SER A 1 94 ? -2.344 -12.512 -34.327 1.00 71.31 94 SER A O 1
ATOM 788 N N . ASN A 1 95 ? -2.436 -11.519 -32.315 1.00 60.00 95 ASN A N 1
ATOM 789 C CA . ASN A 1 95 ? -3.898 -11.498 -32.203 1.00 60.00 95 ASN A CA 1
ATOM 790 C C . ASN A 1 95 ? -4.533 -10.194 -32.714 1.00 60.00 95 ASN A C 1
ATOM 792 O O . ASN A 1 95 ? -5.757 -10.079 -32.750 1.00 60.00 95 ASN A O 1
ATOM 796 N N . VAL A 1 96 ? -3.726 -9.213 -33.125 1.00 60.03 96 VAL A N 1
ATOM 797 C CA . VAL A 1 96 ? -4.213 -7.986 -33.756 1.00 60.03 96 VAL A CA 1
ATOM 798 C C . VAL A 1 96 ? -4.128 -8.186 -35.264 1.00 60.03 96 VAL A C 1
ATOM 800 O O . VAL A 1 96 ? -3.105 -7.925 -35.892 1.00 60.03 96 VAL A O 1
ATOM 803 N N . SER A 1 97 ? -5.218 -8.676 -35.859 1.00 52.62 97 SER A N 1
ATOM 804 C CA . SER A 1 97 ? -5.420 -8.508 -37.298 1.00 52.62 97 SER A CA 1
ATOM 805 C C . SER A 1 97 ? -5.583 -7.013 -37.549 1.00 52.62 97 SER A C 1
ATOM 807 O O . SER A 1 97 ? -6.623 -6.442 -37.232 1.00 52.62 97 SER A O 1
ATOM 809 N N . ILE A 1 98 ? -4.526 -6.367 -38.038 1.00 57.22 98 ILE A N 1
ATOM 810 C CA . ILE A 1 98 ? -4.620 -5.017 -38.587 1.00 57.22 98 ILE A CA 1
ATOM 811 C C . ILE A 1 98 ? -5.459 -5.161 -39.860 1.00 57.22 98 ILE A C 1
ATOM 813 O O . ILE A 1 98 ? -4.973 -5.684 -40.864 1.00 57.22 98 ILE A O 1
ATOM 817 N N . ALA A 1 99 ? -6.738 -4.808 -39.748 1.00 41.56 99 ALA A N 1
ATOM 818 C CA . ALA A 1 99 ? -7.623 -4.557 -40.878 1.00 41.56 99 ALA A CA 1
ATOM 819 C C . ALA A 1 99 ? -7.339 -3.166 -41.457 1.00 41.56 99 ALA A C 1
ATOM 821 O O . ALA A 1 99 ? -7.020 -2.256 -40.655 1.00 41.56 99 ALA A O 1
#

Secondary structure (DSSP, 8-state):
--TTEEEE--HHHHHHT---TT-SEEEEESGGGSTTHHHHHHHHHHHS-TT-EEEEE-SS-GGGGTTS-SSSTTS-----PPPPPHHHHHHHHHT----

Radius of gyration: 17.16 Å; chains: 1; bounding box: 40×29×52 Å

pLDDT: mean 78.18, std 13.14, range [38.19, 93.0]